Protein AF-A0AAT9TSC7-F1 (afdb_monomer)

Radius of gyration: 19.82 Å; Cα contacts (8 Å, |Δi|>4): 84; chains: 1; bounding box: 38×39×69 Å

Structure (mmCIF, N/CA/C/O backbone):
data_AF-A0AAT9TSC7-F1
#
_entry.id   AF-A0AAT9TSC7-F1
#
loop_
_atom_site.group_PDB
_atom_site.id
_atom_site.type_symbol
_atom_site.label_atom_id
_atom_site.label_alt_id
_atom_site.label_comp_id
_atom_site.label_asym_id
_atom_site.label_entity_id
_atom_site.label_seq_id
_atom_site.pdbx_PDB_ins_code
_atom_site.Cartn_x
_atom_site.Cartn_y
_atom_site.Cartn_z
_atom_site.occupancy
_atom_site.B_iso_or_equiv
_atom_site.auth_seq_id
_atom_site.auth_comp_id
_atom_site.auth_asym_id
_atom_site.auth_atom_id
_atom_site.pdbx_PDB_model_num
ATOM 1 N N . MET A 1 1 ? -15.348 -9.253 -53.668 1.00 41.41 1 MET A N 1
ATOM 2 C CA . MET A 1 1 ? -14.310 -9.092 -52.627 1.00 41.41 1 MET A CA 1
ATOM 3 C C . MET A 1 1 ? -14.963 -9.344 -51.277 1.00 41.41 1 MET A C 1
ATOM 5 O O . MET A 1 1 ? -16.138 -9.043 -51.127 1.00 41.41 1 MET A O 1
ATOM 9 N N . PHE A 1 2 ? -14.242 -10.030 -50.399 1.00 42.09 2 PHE A N 1
ATOM 10 C CA . PHE A 1 2 ? -14.726 -10.839 -49.279 1.00 42.09 2 PHE A CA 1
ATOM 11 C C . PHE A 1 2 ? -15.332 -10.025 -48.125 1.00 42.09 2 PHE A C 1
ATOM 13 O O . PHE A 1 2 ? -14.799 -8.983 -47.756 1.00 42.09 2 PHE A O 1
ATOM 20 N N . ALA A 1 3 ? -16.422 -10.542 -47.550 1.00 46.97 3 ALA A N 1
ATOM 21 C CA . ALA A 1 3 ? -16.953 -10.134 -46.254 1.00 46.97 3 ALA A CA 1
ATOM 22 C C . ALA A 1 3 ? -16.109 -10.763 -45.131 1.00 46.97 3 ALA A C 1
ATOM 24 O O . ALA A 1 3 ? -15.886 -11.970 -45.161 1.00 46.97 3 ALA A O 1
ATOM 25 N N . SER A 1 4 ? -15.686 -9.959 -44.154 1.00 44.84 4 SER A N 1
ATOM 26 C CA . SER A 1 4 ? -14.995 -10.392 -42.928 1.00 44.84 4 SER A CA 1
ATOM 27 C C . SER A 1 4 ? -15.321 -9.368 -41.839 1.00 44.84 4 SER A C 1
ATOM 29 O O . SER A 1 4 ? -14.911 -8.219 -41.934 1.00 44.84 4 SER A O 1
ATOM 31 N N . THR A 1 5 ? -16.336 -9.644 -41.024 1.00 44.75 5 THR A N 1
ATOM 32 C CA . THR A 1 5 ? -16.284 -10.313 -39.710 1.00 44.75 5 THR A CA 1
ATOM 33 C C . THR A 1 5 ? -16.067 -9.325 -38.568 1.00 44.75 5 THR A C 1
ATOM 35 O O . THR A 1 5 ? -15.012 -8.721 -38.418 1.00 44.75 5 THR A O 1
ATOM 38 N N . SER A 1 6 ? -17.128 -9.199 -37.770 1.00 49.88 6 SER A N 1
ATOM 39 C CA . SER A 1 6 ? -17.134 -8.621 -36.431 1.00 49.88 6 SER A CA 1
ATOM 40 C C . SER A 1 6 ? -16.061 -9.302 -35.580 1.00 49.88 6 SER A C 1
ATOM 42 O O . SER A 1 6 ? -15.943 -10.530 -35.617 1.00 49.88 6 SER A O 1
ATOM 44 N N . ALA A 1 7 ? -15.279 -8.525 -34.838 1.00 43.50 7 ALA A 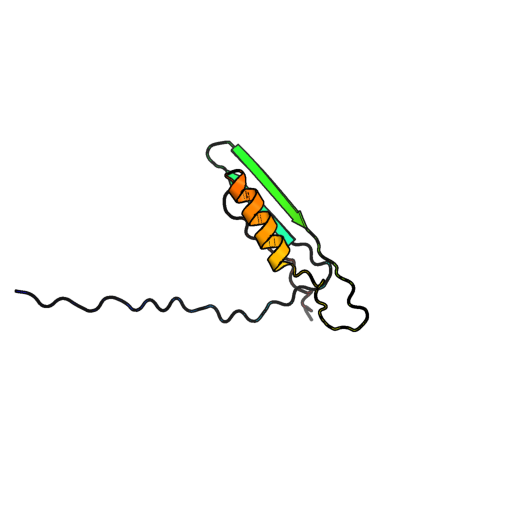N 1
ATOM 45 C CA . ALA A 1 7 ? -14.306 -9.036 -33.887 1.00 43.50 7 ALA A CA 1
ATOM 46 C C . ALA A 1 7 ? -14.518 -8.336 -32.545 1.00 43.50 7 ALA A C 1
ATOM 48 O O . ALA A 1 7 ? -14.133 -7.187 -32.365 1.00 43.50 7 ALA A O 1
ATOM 49 N N . ALA A 1 8 ? -15.166 -9.096 -31.663 1.00 40.06 8 ALA A N 1
ATOM 50 C CA . ALA A 1 8 ? -15.009 -9.093 -30.217 1.00 40.06 8 ALA A CA 1
ATOM 51 C C . ALA A 1 8 ? -15.104 -7.731 -29.517 1.00 40.06 8 ALA A C 1
ATOM 53 O O . ALA A 1 8 ? -14.110 -7.067 -29.239 1.00 40.06 8 ALA A O 1
ATOM 54 N N . ASP A 1 9 ? -16.333 -7.425 -29.112 1.00 37.38 9 ASP A N 1
ATOM 55 C CA . ASP A 1 9 ? -16.607 -6.762 -27.843 1.00 37.38 9 ASP A CA 1
ATOM 56 C C . ASP A 1 9 ? -16.017 -7.649 -26.730 1.00 37.38 9 ASP A C 1
ATOM 58 O O . ASP A 1 9 ? -16.634 -8.605 -26.255 1.00 37.38 9 ASP A O 1
ATOM 62 N N . ALA A 1 10 ? -14.743 -7.424 -26.413 1.00 37.09 10 ALA A N 1
ATOM 63 C CA . ALA A 1 10 ? -14.160 -7.870 -25.164 1.00 37.09 10 ALA A CA 1
ATOM 64 C C . ALA A 1 10 ? -14.651 -6.891 -24.100 1.00 37.09 10 ALA A C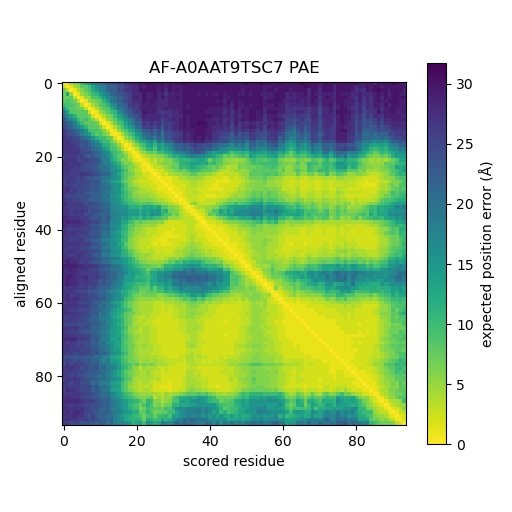 1
ATOM 66 O O . ALA A 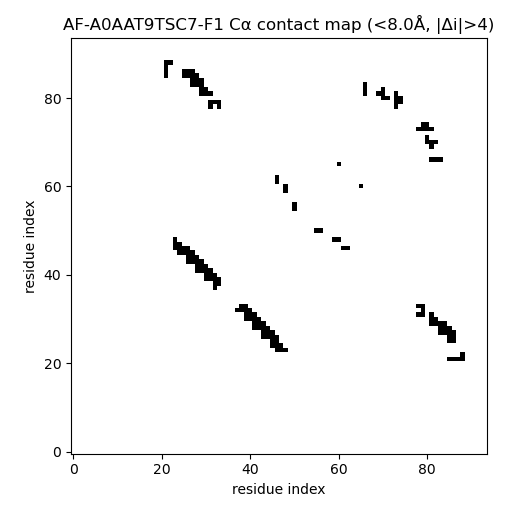1 10 ? -13.944 -5.969 -23.703 1.00 37.09 10 ALA A O 1
ATOM 67 N N . ALA A 1 11 ? -15.898 -7.083 -23.673 1.00 38.59 11 ALA A N 1
ATOM 68 C CA . ALA A 1 11 ? -16.305 -6.694 -22.342 1.00 38.59 11 ALA A CA 1
ATOM 69 C C . ALA A 1 11 ? -15.384 -7.456 -21.382 1.00 38.59 11 ALA A C 1
ATOM 71 O O . ALA A 1 11 ? -15.636 -8.612 -21.032 1.00 38.59 11 ALA A O 1
ATOM 72 N N . GLU A 1 12 ? -14.253 -6.835 -21.041 1.00 35.53 12 GLU A N 1
ATOM 73 C CA . GLU A 1 12 ? -13.509 -7.159 -19.838 1.00 35.53 12 GLU A CA 1
ATOM 74 C C . GLU A 1 12 ? -14.547 -7.164 -18.727 1.00 35.53 12 GLU A C 1
ATOM 76 O O . GLU A 1 12 ? -15.182 -6.152 -18.431 1.00 35.53 12 GLU A O 1
ATOM 81 N N . 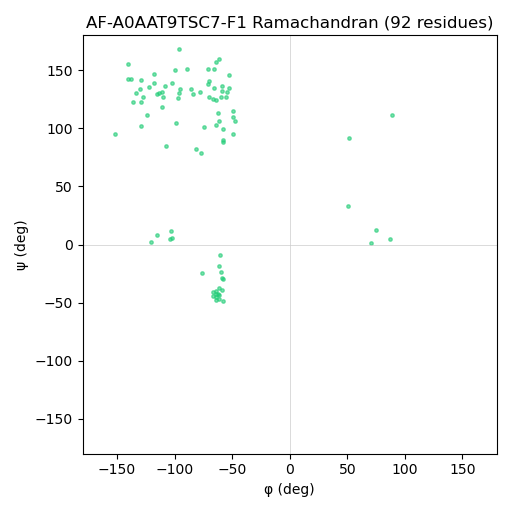ALA A 1 13 ? -14.822 -8.365 -18.227 1.00 36.41 13 ALA A N 1
ATOM 82 C CA . ALA A 1 13 ? -15.672 -8.559 -17.083 1.00 36.41 13 ALA A CA 1
ATOM 83 C C . ALA A 1 13 ? -15.036 -7.761 -15.951 1.00 36.41 13 ALA A C 1
ATOM 85 O O . ALA A 1 13 ? -14.057 -8.211 -15.361 1.00 36.41 13 ALA A O 1
ATOM 86 N N . ASP A 1 14 ? -15.575 -6.568 -15.710 1.00 39.91 14 ASP A N 1
ATOM 87 C CA . ASP A 1 14 ? -15.363 -5.782 -14.508 1.00 39.91 14 ASP A CA 1
ATOM 88 C C . ASP A 1 14 ? -15.581 -6.770 -13.356 1.00 39.91 14 ASP A C 1
ATOM 90 O O . ASP A 1 14 ? -16.711 -7.258 -13.180 1.00 39.91 14 ASP A O 1
ATOM 94 N N . PRO A 1 15 ? -14.524 -7.221 -12.652 1.00 40.62 15 PRO A N 1
ATOM 95 C CA . PRO A 1 15 ? -14.740 -8.090 -11.522 1.00 40.62 15 PRO A CA 1
ATOM 96 C C . PRO A 1 15 ? -15.544 -7.231 -10.568 1.00 40.62 15 PRO A C 1
ATOM 98 O O . PRO A 1 15 ? -15.048 -6.208 -10.101 1.00 40.62 15 PRO A O 1
ATOM 101 N N . ALA A 1 16 ? -16.804 -7.612 -10.344 1.00 43.25 16 ALA A N 1
ATOM 102 C CA . ALA A 1 16 ? -17.667 -7.011 -9.348 1.00 43.25 16 ALA A CA 1
ATOM 103 C C . ALA A 1 16 ? -16.868 -6.967 -8.045 1.00 43.25 16 ALA A C 1
ATOM 105 O O . ALA A 1 16 ? -16.740 -7.963 -7.331 1.00 43.25 16 ALA A O 1
ATOM 106 N N . THR A 1 17 ? -16.238 -5.820 -7.804 1.00 45.69 17 THR A N 1
ATOM 107 C CA . THR A 1 17 ? -15.290 -5.642 -6.724 1.00 45.69 17 THR A CA 1
ATOM 108 C C . THR A 1 17 ? -16.174 -5.403 -5.528 1.00 45.69 17 THR A C 1
ATOM 110 O O . THR A 1 17 ? -16.476 -4.267 -5.175 1.00 45.69 17 THR A O 1
ATOM 113 N N . THR A 1 18 ? -16.690 -6.483 -4.936 1.00 43.28 18 THR A N 1
ATOM 114 C CA . THR A 1 18 ? -17.156 -6.426 -3.555 1.00 43.28 18 THR A CA 1
ATOM 115 C C . THR A 1 18 ? -16.013 -5.777 -2.787 1.00 43.28 18 THR A C 1
ATOM 117 O O . THR A 1 18 ? -14.921 -6.352 -2.791 1.00 43.28 18 THR A O 1
ATOM 120 N N . PRO A 1 19 ? -16.200 -4.572 -2.219 1.00 54.38 19 PRO A N 1
ATOM 121 C CA . PRO A 1 19 ? -15.114 -3.867 -1.570 1.00 54.38 19 PRO A CA 1
ATOM 122 C C . PRO A 1 19 ? -14.656 -4.747 -0.417 1.00 54.38 19 PRO A C 1
ATOM 124 O O . PRO A 1 19 ? -15.374 -4.914 0.572 1.00 54.38 19 PRO A O 1
ATOM 127 N N . VAL A 1 20 ? -13.492 -5.378 -0.579 1.00 61.03 20 VAL A N 1
ATOM 128 C CA . VAL A 1 20 ? -12.870 -6.157 0.483 1.00 61.03 20 VAL A CA 1
ATOM 129 C C . VAL A 1 20 ? -12.542 -5.148 1.572 1.00 61.03 20 VAL A C 1
ATOM 131 O O . VAL A 1 20 ? -11.627 -4.338 1.441 1.00 61.03 20 VAL A O 1
ATOM 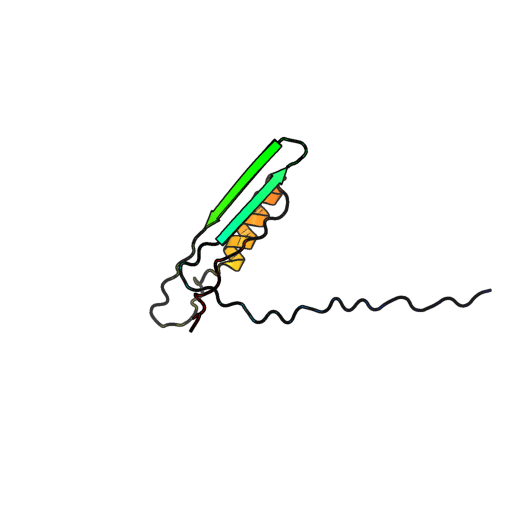134 N N . GLN A 1 21 ? -13.367 -5.131 2.616 1.00 65.12 21 GLN A N 1
ATOM 135 C CA . GLN A 1 21 ? -13.158 -4.264 3.763 1.00 65.12 21 GLN A CA 1
ATOM 136 C C . GLN A 1 21 ? -12.008 -4.846 4.577 1.00 65.12 21 GLN A C 1
ATOM 138 O O . GLN A 1 21 ? -12.163 -5.827 5.305 1.00 65.12 21 GLN A O 1
ATOM 143 N N . PHE A 1 22 ? -10.832 -4.255 4.408 1.00 71.50 22 PHE A N 1
ATOM 144 C CA . PHE A 1 22 ? -9.689 -4.530 5.262 1.00 71.50 22 PHE A CA 1
ATOM 145 C C . PHE A 1 22 ? -9.936 -3.920 6.640 1.00 71.50 22 PHE A C 1
ATOM 147 O O . PHE A 1 22 ? -10.455 -2.808 6.757 1.00 71.50 22 PHE A O 1
ATOM 154 N N . MET A 1 23 ? -9.580 -4.661 7.687 1.00 71.19 23 MET A N 1
ATOM 155 C CA . MET A 1 23 ? -9.702 -4.169 9.054 1.00 71.19 23 MET A CA 1
ATOM 156 C C . MET A 1 23 ? -8.746 -2.992 9.278 1.00 71.19 23 MET A C 1
ATOM 158 O O . MET A 1 23 ? -7.676 -2.902 8.671 1.00 71.19 23 MET A O 1
ATOM 162 N N . GLU A 1 24 ? -9.112 -2.081 10.178 1.00 73.38 24 GLU A N 1
ATOM 163 C CA . GLU A 1 24 ? -8.186 -1.026 10.584 1.00 73.38 24 GLU A CA 1
ATOM 164 C C . GLU A 1 24 ? -6.916 -1.639 11.178 1.00 73.38 24 GLU A C 1
ATOM 166 O O . GLU A 1 24 ? -6.962 -2.583 11.969 1.00 73.38 24 GLU A O 1
ATOM 171 N N . GLY A 1 25 ? -5.760 -1.102 10.792 1.00 74.00 25 GLY A N 1
ATOM 172 C CA . GLY A 1 25 ? -4.481 -1.673 11.185 1.00 74.00 25 GLY A CA 1
ATOM 173 C C . GLY A 1 25 ? -4.099 -2.954 10.437 1.00 74.00 25 GLY A C 1
ATOM 174 O O . GLY A 1 25 ? -3.136 -3.595 10.857 1.00 74.00 25 GLY A O 1
ATOM 175 N N . THR A 1 26 ? -4.778 -3.322 9.343 1.00 83.56 26 THR A N 1
ATOM 176 C CA . THR A 1 26 ? -4.242 -4.314 8.401 1.00 83.56 26 THR A CA 1
ATOM 177 C C . THR A 1 26 ? -2.903 -3.823 7.854 1.00 83.56 26 THR A C 1
ATOM 179 O O . THR A 1 26 ? -2.755 -2.667 7.448 1.00 83.56 26 THR A O 1
ATOM 182 N N . GLU A 1 27 ? -1.914 -4.710 7.878 1.00 87.69 27 GLU A N 1
ATOM 183 C CA . GLU A 1 27 ? -0.641 -4.487 7.210 1.00 87.69 27 GLU A CA 1
ATOM 184 C C . GLU A 1 27 ? -0.768 -4.892 5.744 1.00 87.69 27 GLU A C 1
ATOM 186 O O . GLU A 1 27 ? -1.244 -5.986 5.432 1.00 87.69 27 GLU A O 1
ATOM 191 N N . PHE A 1 28 ? -0.345 -3.992 4.867 1.00 90.81 28 PHE A N 1
ATOM 192 C CA . PHE A 1 28 ? -0.281 -4.184 3.430 1.00 90.81 28 PHE A CA 1
ATOM 193 C C . PHE A 1 28 ? 1.175 -4.308 3.016 1.00 90.81 28 PHE A C 1
ATOM 195 O O . PHE A 1 28 ? 2.019 -3.537 3.478 1.00 90.81 28 PHE A O 1
ATOM 202 N N . ARG A 1 29 ? 1.467 -5.266 2.139 1.00 91.06 29 ARG A N 1
ATOM 203 C CA . ARG A 1 29 ? 2.817 -5.527 1.637 1.00 91.06 29 ARG A CA 1
ATOM 204 C C . ARG A 1 29 ? 2.825 -5.597 0.119 1.00 91.06 29 ARG A C 1
ATOM 206 O O . AR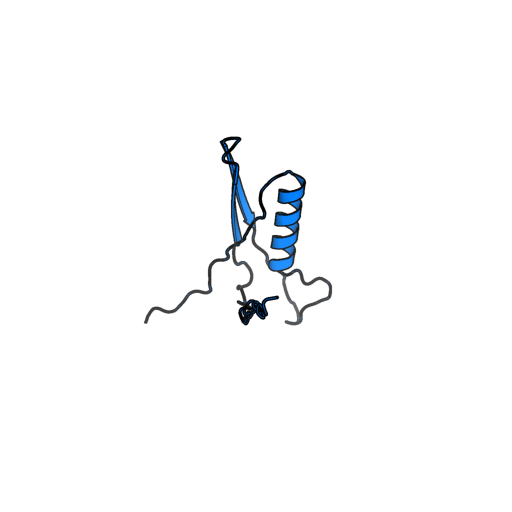G A 1 29 ? 1.889 -6.134 -0.470 1.00 91.06 29 ARG A O 1
ATOM 213 N N . ALA A 1 30 ? 3.877 -5.065 -0.483 1.00 91.81 30 ALA A N 1
ATOM 214 C CA . ALA A 1 30 ? 4.186 -5.209 -1.895 1.00 91.81 30 ALA A CA 1
ATOM 215 C C . ALA A 1 30 ? 5.681 -5.466 -2.061 1.00 91.81 30 ALA A C 1
ATOM 217 O O . ALA A 1 30 ? 6.505 -4.844 -1.385 1.00 91.81 30 ALA A O 1
ATOM 218 N N . ASP A 1 31 ? 6.010 -6.328 -3.009 1.00 91.19 31 ASP A N 1
ATOM 219 C CA . ASP A 1 31 ? 7.368 -6.577 -3.456 1.00 91.19 31 ASP A CA 1
ATOM 220 C C . ASP A 1 31 ? 7.518 -6.212 -4.936 1.00 91.19 31 ASP A C 1
ATOM 222 O O . ASP A 1 31 ? 6.586 -6.314 -5.738 1.00 91.19 31 ASP A O 1
ATOM 226 N N . ALA A 1 32 ? 8.705 -5.731 -5.290 1.00 89.62 32 ALA A N 1
ATOM 227 C CA . ALA A 1 32 ? 9.104 -5.506 -6.667 1.00 89.62 32 ALA A CA 1
ATOM 228 C C . ALA A 1 32 ? 10.561 -5.902 -6.873 1.00 89.62 32 ALA A C 1
ATOM 230 O O . ALA A 1 32 ? 11.431 -5.634 -6.043 1.00 89.62 32 ALA A O 1
ATOM 231 N N . SER A 1 33 ? 10.836 -6.485 -8.035 1.00 87.44 33 SER A N 1
ATOM 232 C CA . SER A 1 33 ? 12.180 -6.860 -8.459 1.00 87.44 33 SER A CA 1
ATOM 233 C C . SER A 1 33 ? 12.464 -6.346 -9.865 1.00 87.44 33 SER A C 1
ATOM 235 O O . SER A 1 33 ? 11.648 -6.541 -10.768 1.00 87.44 33 SER A O 1
ATOM 237 N N . MET A 1 34 ? 13.636 -5.748 -10.076 1.00 86.00 34 MET A N 1
ATOM 238 C CA . MET A 1 34 ? 14.153 -5.433 -11.408 1.00 86.00 34 MET A CA 1
ATOM 239 C C . MET A 1 34 ? 15.152 -6.504 -11.839 1.00 86.00 34 MET A C 1
ATOM 241 O O . MET A 1 34 ? 16.301 -6.496 -11.398 1.00 86.00 34 MET A O 1
ATOM 245 N N . ALA A 1 35 ? 14.732 -7.390 -12.744 1.00 76.25 35 ALA A N 1
ATOM 246 C CA . ALA 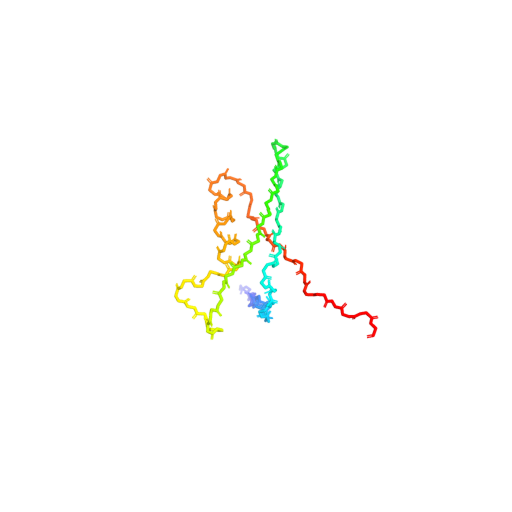A 1 35 ? 15.575 -8.478 -13.247 1.00 76.25 35 ALA A CA 1
ATOM 247 C C . ALA A 1 35 ? 16.873 -7.984 -13.918 1.00 76.25 35 ALA A C 1
ATOM 249 O O . ALA A 1 35 ? 17.885 -8.674 -13.882 1.00 76.25 35 ALA A O 1
ATOM 250 N N . GLU A 1 36 ? 16.859 -6.784 -14.505 1.00 78.38 36 GL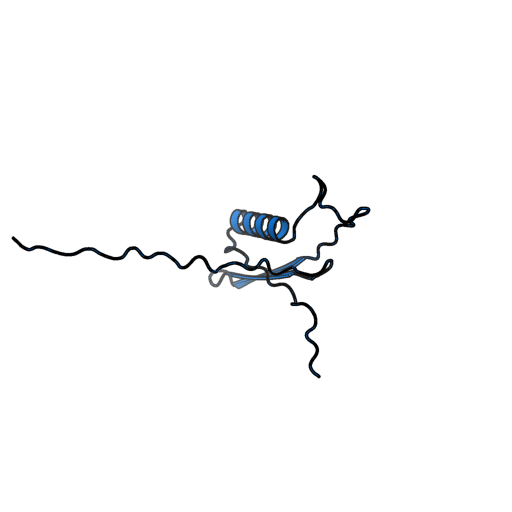U A N 1
ATOM 251 C CA . GLU A 1 36 ? 18.015 -6.221 -15.215 1.00 78.38 36 GLU A CA 1
ATOM 252 C C . GLU A 1 36 ? 19.110 -5.681 -14.285 1.00 78.38 36 GLU A C 1
ATOM 254 O O . GLU A 1 36 ? 20.266 -5.599 -14.693 1.00 78.38 36 GLU A O 1
ATOM 259 N N . SER A 1 37 ? 18.761 -5.296 -13.052 1.00 80.31 37 SER A N 1
ATOM 260 C CA . SER A 1 37 ? 19.681 -4.614 -12.123 1.00 80.31 37 SER A CA 1
ATOM 261 C C . SER A 1 37 ? 19.905 -5.362 -10.805 1.00 80.31 37 SER A C 1
ATOM 263 O O . SER A 1 37 ? 20.599 -4.839 -9.939 1.00 80.31 37 SER A O 1
ATOM 265 N N . ASP A 1 38 ? 19.311 -6.550 -10.637 1.00 85.44 38 ASP A N 1
ATOM 266 C CA . ASP A 1 38 ? 19.311 -7.323 -9.380 1.00 85.44 38 ASP A CA 1
ATOM 267 C C . ASP A 1 38 ? 18.867 -6.487 -8.159 1.00 85.44 38 ASP A C 1
ATOM 269 O O . ASP A 1 38 ? 19.343 -6.643 -7.035 1.00 85.44 38 ASP A O 1
ATOM 273 N N . LEU A 1 39 ? 17.953 -5.538 -8.393 1.00 90.06 39 LEU A N 1
ATOM 274 C CA . LEU A 1 39 ? 17.406 -4.671 -7.353 1.00 90.06 39 LEU A CA 1
ATOM 275 C C . LEU A 1 39 ? 16.082 -5.241 -6.860 1.00 90.06 39 LEU A C 1
ATOM 277 O O . LEU A 1 39 ? 15.182 -5.527 -7.652 1.00 90.06 39 LEU A O 1
ATOM 281 N N . MET A 1 40 ? 15.952 -5.340 -5.541 1.00 90.69 40 MET A N 1
ATOM 282 C CA . MET A 1 40 ? 14.730 -5.747 -4.858 1.00 90.69 40 MET A CA 1
ATOM 283 C C . MET A 1 40 ? 14.232 -4.607 -3.973 1.00 90.69 40 MET A C 1
ATOM 285 O O . MET A 1 40 ? 15.019 -3.942 -3.297 1.00 90.69 40 MET A O 1
ATOM 289 N N . MET A 1 41 ? 12.921 -4.402 -3.972 1.00 91.12 41 MET A N 1
ATOM 290 C CA . MET A 1 41 ? 12.232 -3.479 -3.087 1.00 91.12 41 MET A CA 1
ATOM 291 C C . MET A 1 41 ? 11.104 -4.219 -2.377 1.00 91.12 41 MET A C 1
ATOM 293 O O . MET A 1 41 ? 10.257 -4.829 -3.023 1.00 91.12 41 MET A O 1
ATOM 297 N N . ASP A 1 42 ? 11.101 -4.124 -1.052 1.00 93.19 42 ASP A N 1
ATOM 298 C CA . ASP A 1 42 ? 9.992 -4.531 -0.194 1.00 93.19 42 ASP A CA 1
ATOM 299 C C . ASP A 1 42 ? 9.381 -3.270 0.417 1.00 93.19 42 ASP A C 1
ATOM 301 O O . ASP A 1 42 ? 10.102 -2.391 0.906 1.00 93.19 42 ASP A O 1
ATOM 305 N N . VAL A 1 43 ? 8.057 -3.155 0.344 1.00 92.50 43 VAL A N 1
ATOM 306 C CA . VAL A 1 43 ? 7.312 -2.039 0.921 1.00 92.50 43 VAL A CA 1
ATOM 307 C C . VAL A 1 43 ? 6.182 -2.589 1.768 1.00 92.50 43 VAL A C 1
ATOM 309 O O . VAL A 1 43 ? 5.294 -3.289 1.283 1.00 92.50 43 VAL A O 1
ATOM 312 N N . SER A 1 44 ? 6.179 -2.202 3.036 1.00 92.69 44 SER A N 1
ATOM 313 C CA . SER A 1 44 ? 5.125 -2.516 3.992 1.00 92.69 44 SER A CA 1
ATOM 314 C C . SER A 1 44 ? 4.539 -1.225 4.554 1.00 92.69 44 SER A C 1
ATOM 316 O O . SER A 1 44 ? 5.271 -0.308 4.930 1.00 92.69 44 SER A O 1
ATOM 318 N N . PHE A 1 45 ? 3.213 -1.140 4.643 1.00 91.12 45 PHE A N 1
ATOM 319 C CA . PHE A 1 45 ? 2.551 -0.045 5.345 1.00 91.12 45 PHE A CA 1
ATOM 320 C C . PHE A 1 45 ? 1.343 -0.535 6.137 1.00 91.12 45 PHE A C 1
ATOM 322 O O . PHE A 1 45 ? 0.729 -1.555 5.833 1.00 91.12 45 PHE A O 1
ATOM 329 N N . LYS A 1 46 ? 0.992 0.222 7.175 1.00 89.88 46 LYS A N 1
ATOM 330 C CA . LYS A 1 46 ? -0.179 -0.023 8.012 1.00 89.88 46 LYS A CA 1
ATOM 331 C C . LYS A 1 46 ? -0.921 1.285 8.204 1.00 89.88 46 LYS A C 1
ATOM 333 O O . LYS A 1 46 ? -0.310 2.276 8.601 1.00 89.88 46 LYS A O 1
ATOM 338 N N . LEU A 1 47 ? -2.227 1.273 7.968 1.00 85.38 47 LEU A N 1
ATOM 339 C CA . LEU A 1 47 ? -3.070 2.452 8.119 1.00 85.38 47 LEU A CA 1
ATOM 340 C C . LEU A 1 47 ? -4.066 2.257 9.262 1.00 85.38 47 LEU A C 1
ATOM 342 O O . LEU A 1 47 ? -4.745 1.234 9.351 1.00 85.38 47 LEU A O 1
ATOM 346 N N . ARG A 1 48 ? -4.140 3.249 10.147 1.00 83.19 48 ARG A N 1
ATOM 347 C CA . ARG A 1 48 ? -5.153 3.356 11.196 1.00 83.19 48 ARG A CA 1
ATOM 348 C C . ARG A 1 48 ? -5.634 4.798 11.219 1.00 83.19 48 ARG A C 1
ATOM 350 O O . ARG A 1 48 ? -4.820 5.700 11.396 1.00 83.19 48 ARG A O 1
ATOM 357 N N . VAL A 1 49 ? -6.933 4.991 11.040 1.00 78.88 49 VAL A N 1
ATOM 358 C CA . VAL A 1 49 ? -7.577 6.303 11.056 1.00 78.88 49 VAL A CA 1
ATOM 359 C C . VAL A 1 49 ? -8.665 6.236 12.110 1.00 78.88 49 VAL A C 1
ATOM 361 O O . VAL A 1 49 ? -9.633 5.511 11.940 1.00 78.88 49 VAL A O 1
ATOM 364 N N . ASP A 1 50 ? -8.509 6.948 13.224 1.00 76.50 50 ASP A N 1
ATOM 365 C CA . ASP A 1 50 ? -9.549 6.932 14.250 1.00 76.50 50 ASP A CA 1
ATOM 366 C C . ASP A 1 50 ? -10.796 7.678 13.738 1.00 76.50 50 ASP A C 1
ATOM 368 O O . ASP A 1 50 ? -10.723 8.832 13.309 1.00 76.50 50 ASP A O 1
ATOM 372 N N . LYS A 1 51 ? -11.961 7.021 13.804 1.00 74.00 51 LYS A N 1
ATOM 373 C CA . LYS A 1 51 ? -13.260 7.574 13.386 1.00 74.00 51 LYS A CA 1
ATOM 374 C C . LYS A 1 51 ? -14.116 7.878 14.620 1.00 74.00 51 LYS A C 1
ATOM 376 O O . LYS A 1 51 ? -14.951 7.052 14.989 1.00 74.00 51 LYS A O 1
ATOM 381 N N . PRO A 1 52 ? -13.964 9.054 15.266 1.00 67.69 52 PRO A N 1
ATOM 382 C CA . PRO A 1 52 ? -14.602 9.350 16.556 1.00 67.69 52 PRO A CA 1
ATOM 383 C C . PRO A 1 52 ? -16.137 9.282 16.535 1.00 67.69 52 PRO A C 1
ATOM 385 O O . PRO A 1 52 ? -16.741 9.030 17.570 1.00 67.69 52 PRO A O 1
ATOM 388 N N . ASN A 1 53 ? -16.768 9.452 15.367 1.00 74.94 53 ASN A N 1
ATOM 389 C CA . ASN A 1 53 ? -18.222 9.344 15.193 1.00 74.94 53 ASN A CA 1
ATOM 390 C C . ASN A 1 53 ? -18.640 8.170 14.286 1.00 74.94 53 ASN A C 1
ATOM 392 O O . ASN A 1 53 ? -19.799 8.094 13.894 1.00 74.94 53 ASN A O 1
ATOM 396 N N . GLY A 1 54 ? -17.708 7.293 13.893 1.00 65.56 54 GLY A N 1
ATOM 397 C CA . GLY A 1 54 ? -17.970 6.179 12.970 1.00 65.56 54 GLY A CA 1
ATOM 398 C C . GLY A 1 54 ? -18.241 6.575 11.511 1.00 65.56 54 GLY A C 1
ATOM 399 O O . GLY A 1 54 ? -18.457 5.696 10.682 1.00 65.56 54 GLY A O 1
ATOM 400 N N . TYR A 1 55 ? -18.204 7.869 11.175 1.00 68.19 55 TYR A N 1
ATOM 401 C CA . TYR A 1 55 ? -18.404 8.363 9.811 1.00 68.19 55 TYR A CA 1
ATOM 402 C C . TYR A 1 55 ? -17.074 8.747 9.148 1.00 68.19 55 TYR A C 1
ATOM 404 O O . TYR A 1 55 ? -16.237 9.380 9.805 1.00 68.19 55 TYR A O 1
ATOM 412 N N . PRO A 1 56 ? -16.880 8.419 7.855 1.00 68.56 56 PRO A N 1
ATOM 413 C CA . PRO A 1 56 ? -15.749 8.923 7.087 1.00 68.56 56 PRO A CA 1
ATOM 414 C C . PRO A 1 56 ? -15.807 10.455 7.060 1.00 68.56 56 PRO A C 1
ATOM 416 O O . PRO A 1 56 ? -16.839 11.055 6.757 1.00 68.56 56 PRO A O 1
ATOM 419 N N . SER A 1 57 ? -14.707 11.089 7.450 1.00 73.31 57 SER A N 1
ATOM 420 C CA . SER A 1 57 ? -14.550 12.546 7.412 1.00 73.31 57 SER A CA 1
ATOM 421 C C . SER A 1 57 ? -13.821 12.952 6.131 1.00 73.31 57 SER A C 1
ATOM 423 O O . SER A 1 57 ? -13.218 12.114 5.476 1.00 73.31 57 SER A O 1
ATOM 425 N N . ALA A 1 58 ? -13.783 14.244 5.796 1.00 76.94 58 ALA A N 1
ATOM 426 C CA . ALA A 1 58 ? -12.978 14.738 4.665 1.00 76.94 58 ALA A CA 1
ATOM 427 C C . ALA A 1 58 ? -11.458 14.473 4.807 1.00 76.94 58 ALA A C 1
ATOM 429 O O . ALA A 1 58 ? -10.696 14.731 3.885 1.00 76.94 58 ALA A O 1
ATOM 430 N N . GLN A 1 59 ? -11.024 14.011 5.981 1.00 81.12 59 GLN A N 1
ATOM 431 C CA . GLN A 1 59 ? -9.649 13.632 6.315 1.00 81.12 59 GLN A CA 1
ATOM 432 C C . GLN A 1 59 ? -9.467 12.104 6.340 1.00 81.12 59 GLN A C 1
ATOM 434 O O . GLN A 1 59 ? -8.414 11.631 6.759 1.00 81.12 59 GLN A O 1
ATOM 439 N N . ASP A 1 60 ? -10.503 11.335 5.980 1.00 83.00 60 ASP A N 1
ATOM 440 C CA . ASP A 1 60 ? -10.409 9.880 5.893 1.00 83.00 60 ASP A CA 1
ATOM 441 C C . ASP A 1 60 ? -9.457 9.532 4.750 1.00 83.00 60 ASP A C 1
ATOM 443 O O . ASP A 1 60 ? -9.630 10.005 3.630 1.00 83.00 60 ASP A O 1
ATOM 447 N N . ILE A 1 61 ? -8.436 8.742 5.063 1.00 84.00 61 ILE A N 1
ATOM 448 C CA . ILE A 1 61 ? -7.477 8.229 4.089 1.00 84.00 61 ILE A CA 1
ATOM 449 C C . ILE A 1 61 ? -7.751 6.740 3.982 1.00 84.00 61 ILE A C 1
ATOM 451 O O . ILE A 1 61 ? -7.776 6.031 4.993 1.00 84.00 61 ILE A O 1
ATOM 455 N N . THR A 1 62 ? -7.953 6.254 2.766 1.00 85.50 62 THR A N 1
ATOM 456 C CA . THR A 1 62 ? -8.149 4.829 2.516 1.00 85.50 62 THR A CA 1
ATOM 457 C C . THR A 1 62 ? -6.809 4.126 2.278 1.00 85.50 62 THR A C 1
ATOM 459 O O . THR A 1 62 ? -5.863 4.728 1.762 1.00 85.50 62 THR A O 1
ATOM 462 N N . PRO A 1 63 ? -6.687 2.824 2.602 1.00 86.56 63 PRO A N 1
ATOM 463 C CA . PRO A 1 63 ? -5.490 2.062 2.254 1.00 86.56 63 PRO A CA 1
ATOM 464 C C . PRO A 1 63 ? -5.200 2.048 0.749 1.00 86.56 63 PRO A C 1
ATOM 466 O O . PRO A 1 63 ? -4.038 1.988 0.357 1.00 86.56 63 PRO A O 1
ATOM 469 N N . LEU A 1 64 ? -6.246 2.133 -0.082 1.00 86.75 64 LEU A N 1
ATOM 470 C CA . LEU A 1 64 ? -6.120 2.196 -1.535 1.00 86.75 64 LEU A CA 1
ATOM 471 C C . LEU A 1 64 ? -5.393 3.470 -1.978 1.00 86.75 64 LEU A C 1
ATOM 473 O O . LEU A 1 64 ? -4.428 3.373 -2.725 1.00 86.75 64 LEU A O 1
ATOM 477 N N . GLU A 1 65 ? -5.780 4.637 -1.458 1.00 89.75 65 GLU A N 1
ATOM 478 C CA . GLU A 1 65 ? -5.108 5.905 -1.781 1.00 89.75 65 GLU A CA 1
ATOM 479 C C . GLU A 1 65 ? -3.620 5.878 -1.407 1.00 89.75 65 GLU A C 1
ATOM 481 O O . GLU A 1 65 ? -2.771 6.364 -2.155 1.00 89.75 65 GLU A O 1
ATOM 486 N N . VAL A 1 66 ? -3.278 5.266 -0.267 1.00 90.81 66 VAL A N 1
ATOM 487 C CA . VAL A 1 66 ? -1.876 5.091 0.144 1.00 90.81 66 VAL A CA 1
ATOM 488 C C . VAL A 1 66 ? -1.140 4.141 -0.805 1.00 90.81 66 VAL A C 1
ATOM 490 O O . VAL A 1 66 ? -0.022 4.444 -1.223 1.00 90.81 66 VAL A O 1
ATOM 493 N N . ALA A 1 67 ? -1.758 3.017 -1.175 1.00 91.75 67 ALA A N 1
ATOM 494 C CA . ALA A 1 67 ? -1.184 2.050 -2.108 1.00 91.75 67 ALA A CA 1
ATOM 495 C C . ALA A 1 67 ? -0.931 2.671 -3.494 1.00 91.75 67 ALA A C 1
ATOM 497 O O . ALA A 1 67 ? 0.149 2.492 -4.062 1.00 91.75 67 ALA A O 1
ATOM 498 N N . GLU A 1 68 ? -1.882 3.451 -4.009 1.00 93.31 68 GLU A N 1
ATOM 499 C CA . GLU A 1 68 ? -1.753 4.174 -5.277 1.00 93.31 68 GLU A CA 1
ATOM 500 C C . GLU A 1 68 ? -0.639 5.222 -5.218 1.00 93.31 68 GLU A C 1
ATOM 502 O O . GLU A 1 68 ? 0.202 5.276 -6.117 1.00 93.31 68 GLU A O 1
ATOM 507 N N . ALA A 1 69 ? -0.562 6.004 -4.136 1.00 94.38 69 ALA A N 1
ATOM 508 C CA . ALA A 1 69 ? 0.490 7.001 -3.954 1.00 94.38 69 ALA A CA 1
ATOM 509 C C . ALA A 1 69 ? 1.891 6.366 -3.884 1.00 94.38 69 ALA A C 1
ATOM 511 O O . ALA A 1 69 ? 2.834 6.865 -4.505 1.00 94.38 69 ALA A O 1
ATOM 512 N N . LEU A 1 70 ? 2.037 5.247 -3.165 1.00 94.31 70 LEU A N 1
ATOM 513 C CA . LEU A 1 70 ? 3.299 4.506 -3.082 1.00 94.31 70 LEU A CA 1
ATOM 514 C C . LEU A 1 70 ? 3.678 3.879 -4.428 1.00 94.31 70 LEU A C 1
ATOM 516 O O . LEU A 1 70 ? 4.841 3.944 -4.829 1.00 94.31 70 LEU A O 1
ATOM 520 N N . SER A 1 71 ? 2.707 3.324 -5.156 1.00 93.62 71 SER A N 1
ATOM 521 C CA . SER A 1 71 ? 2.927 2.775 -6.496 1.00 93.62 71 SER A CA 1
ATOM 522 C C . SER A 1 71 ? 3.339 3.862 -7.495 1.00 93.62 71 SER A C 1
ATOM 524 O O . SER A 1 71 ? 4.290 3.675 -8.253 1.00 93.62 71 SER A O 1
ATOM 526 N N . ALA A 1 72 ? 2.701 5.035 -7.461 1.00 95.38 72 ALA A N 1
ATOM 527 C CA . ALA A 1 72 ? 3.070 6.176 -8.300 1.00 95.38 72 ALA A CA 1
ATOM 528 C C . ALA A 1 72 ? 4.482 6.698 -7.976 1.00 95.38 72 ALA A C 1
ATOM 530 O O . ALA A 1 72 ? 5.259 7.012 -8.883 1.00 95.38 72 ALA A O 1
ATOM 531 N N . LEU A 1 73 ? 4.852 6.741 -6.691 1.00 95.06 73 LEU A N 1
ATOM 532 C CA . LEU A 1 73 ? 6.205 7.096 -6.264 1.00 95.06 73 LEU A CA 1
ATOM 533 C C . LEU A 1 73 ? 7.239 6.100 -6.804 1.00 95.06 73 LEU A C 1
ATOM 535 O O . LEU A 1 73 ? 8.252 6.526 -7.360 1.00 95.06 73 LEU A O 1
ATOM 539 N N . ALA A 1 74 ? 6.980 4.800 -6.680 1.00 93.56 74 ALA A N 1
ATOM 540 C CA . ALA A 1 74 ? 7.852 3.749 -7.195 1.00 93.56 74 ALA A CA 1
ATOM 541 C C . ALA A 1 74 ? 8.064 3.897 -8.713 1.00 93.56 74 ALA A C 1
ATOM 543 O O . ALA A 1 74 ? 9.204 3.963 -9.183 1.00 93.56 74 ALA A O 1
ATOM 544 N N . GLN A 1 75 ? 6.976 4.078 -9.464 1.00 94.50 75 GLN A N 1
ATOM 545 C CA . GLN A 1 75 ? 7.015 4.280 -10.914 1.00 94.50 75 GLN A CA 1
ATOM 546 C C . GLN A 1 75 ? 7.788 5.542 -11.315 1.00 94.50 75 GLN A C 1
ATOM 548 O O . GLN A 1 75 ? 8.573 5.510 -12.262 1.00 94.50 75 GLN A O 1
ATOM 553 N N . SER A 1 76 ? 7.678 6.635 -10.549 1.00 95.94 76 SER A N 1
ATOM 554 C CA . SER A 1 76 ? 8.472 7.855 -10.785 1.00 95.94 76 SER A CA 1
ATOM 555 C C . SER A 1 76 ? 9.990 7.642 -10.659 1.00 95.94 76 SER A C 1
ATOM 557 O O . SER A 1 76 ? 10.780 8.459 -11.133 1.00 95.94 76 SER A O 1
ATOM 559 N N . LYS A 1 77 ? 10.406 6.547 -10.011 1.00 93.19 77 LYS A N 1
ATOM 560 C CA . LYS A 1 77 ? 11.801 6.122 -9.846 1.00 93.19 77 LYS A CA 1
ATOM 561 C C . LYS A 1 77 ? 12.196 4.978 -10.787 1.00 93.19 77 LYS A C 1
ATOM 563 O O . LYS A 1 77 ? 13.316 4.489 -10.684 1.00 93.19 77 LYS A O 1
ATOM 568 N N . GLY A 1 78 ? 11.309 4.578 -11.697 1.00 91.94 78 GLY A N 1
ATOM 569 C CA . GLY A 1 78 ? 11.541 3.510 -12.668 1.00 91.94 78 GLY A CA 1
ATOM 570 C C . GLY A 1 78 ? 11.206 2.105 -12.167 1.00 91.94 78 GLY A C 1
ATOM 571 O O . GLY A 1 78 ? 11.449 1.149 -12.895 1.00 91.94 78 GLY A O 1
ATOM 572 N N . TRP A 1 79 ? 10.648 1.956 -10.960 1.00 93.69 79 TRP A N 1
ATOM 573 C CA . TRP A 1 79 ? 10.151 0.660 -10.487 1.00 93.69 79 TRP A CA 1
ATOM 574 C C . TRP A 1 79 ? 8.878 0.247 -11.233 1.00 93.69 79 TRP A C 1
ATOM 576 O O . TRP A 1 79 ? 8.103 1.114 -11.648 1.00 93.69 79 TRP A O 1
ATOM 586 N N . PRO A 1 80 ? 8.628 -1.066 -11.387 1.00 91.38 80 PRO A N 1
ATOM 587 C CA . PRO A 1 80 ? 7.344 -1.539 -11.880 1.00 91.38 80 PRO A CA 1
ATOM 588 C C . PRO A 1 80 ? 6.202 -1.119 -10.934 1.00 91.38 80 PRO A C 1
ATOM 590 O O . PRO A 1 80 ? 6.447 -0.826 -9.757 1.00 91.38 80 PRO A O 1
ATOM 593 N N . PRO A 1 81 ? 4.948 -1.101 -11.421 1.00 91.69 81 PRO A N 1
ATOM 594 C CA . PRO A 1 81 ? 3.784 -0.852 -10.580 1.00 91.69 81 PRO A CA 1
ATOM 595 C C . PRO A 1 81 ? 3.728 -1.818 -9.393 1.00 91.69 81 PRO A C 1
ATOM 597 O O . PRO A 1 81 ? 3.852 -3.032 -9.559 1.00 91.69 81 PRO A O 1
ATOM 600 N N . LEU A 1 82 ? 3.516 -1.274 -8.196 1.00 91.69 82 LEU A N 1
ATOM 601 C CA . LEU A 1 82 ? 3.385 -2.062 -6.973 1.00 91.69 82 LEU A CA 1
ATOM 602 C C . LEU A 1 82 ? 1.943 -2.522 -6.788 1.00 91.69 82 LEU A C 1
ATOM 604 O O . LEU A 1 82 ? 1.018 -1.715 -6.890 1.00 91.69 82 LEU A O 1
ATOM 608 N N . THR A 1 83 ? 1.771 -3.803 -6.462 1.00 91.19 83 THR A N 1
ATOM 609 C CA . THR A 1 83 ? 0.485 -4.371 -6.042 1.00 91.19 83 THR A CA 1
ATOM 610 C C . THR A 1 83 ? 0.574 -4.741 -4.571 1.00 91.19 83 THR A C 1
ATOM 612 O O . THR A 1 83 ? 1.398 -5.569 -4.191 1.00 91.19 83 THR A O 1
ATOM 615 N N . PHE A 1 84 ? -0.262 -4.113 -3.747 1.00 90.56 84 PHE A N 1
ATOM 616 C CA . PHE A 1 84 ? -0.273 -4.331 -2.306 1.00 90.56 84 PHE A CA 1
ATOM 617 C C . PHE A 1 84 ? -1.314 -5.375 -1.910 1.00 90.56 84 PHE A C 1
ATOM 619 O O . PHE A 1 84 ? -2.475 -5.294 -2.311 1.00 90.56 84 PHE A O 1
ATOM 626 N N . TYR A 1 85 ? -0.911 -6.308 -1.053 1.00 87.94 85 TYR A N 1
ATOM 627 C CA . TYR A 1 85 ? -1.777 -7.333 -0.484 1.00 87.94 85 TYR A CA 1
ATOM 628 C C . TYR A 1 85 ? -1.884 -7.135 1.025 1.00 87.94 85 TYR A C 1
ATOM 630 O O . TYR A 1 85 ? -0.873 -6.985 1.712 1.00 87.94 85 TYR A O 1
ATOM 638 N N . GLY A 1 86 ? -3.113 -7.118 1.535 1.00 84.38 86 GLY A N 1
ATOM 639 C CA . GLY A 1 86 ? -3.398 -7.072 2.966 1.00 84.38 86 GLY A CA 1
ATOM 640 C C . GLY A 1 86 ? -3.750 -8.452 3.508 1.00 84.38 86 GLY A C 1
ATOM 641 O O . GLY A 1 86 ? -4.338 -9.272 2.800 1.00 84.38 86 GLY A O 1
ATOM 642 N N . THR A 1 87 ? -3.440 -8.707 4.779 1.00 77.88 87 THR A N 1
ATOM 643 C CA . THR A 1 87 ? -3.913 -9.924 5.453 1.00 77.88 87 THR A CA 1
ATOM 644 C C . THR A 1 87 ? -5.446 -9.896 5.537 1.00 77.88 87 THR A C 1
ATOM 646 O O . THR A 1 87 ? -5.994 -8.922 6.070 1.00 77.88 87 THR A O 1
ATOM 649 N N . PRO A 1 88 ? -6.157 -10.924 5.031 1.00 67.06 88 PRO A N 1
ATOM 650 C CA . PRO A 1 88 ? -7.608 -10.984 5.148 1.00 67.06 88 PRO A CA 1
ATOM 651 C C . PRO A 1 88 ? -8.029 -11.099 6.623 1.00 67.06 88 PRO A C 1
ATOM 653 O O . PRO A 1 88 ? -7.236 -11.554 7.456 1.00 67.06 88 PRO A O 1
ATOM 656 N N . PRO A 1 89 ? -9.270 -10.711 6.970 1.00 65.31 89 PRO A N 1
ATOM 657 C CA . PRO A 1 89 ? -9.799 -10.910 8.315 1.00 65.31 89 PRO A CA 1
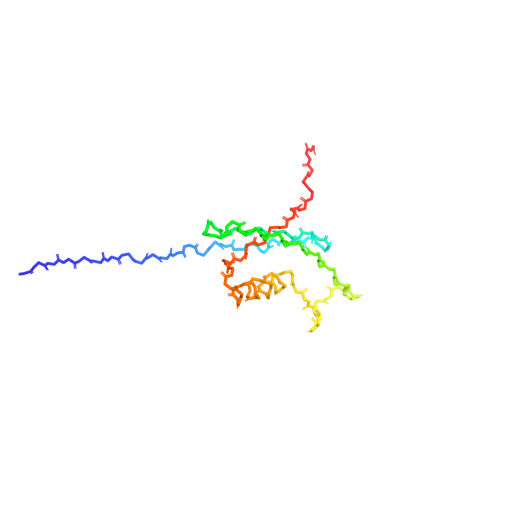ATOM 658 C C . PRO A 1 89 ? -9.660 -12.380 8.759 1.00 65.31 89 PRO A C 1
ATOM 660 O O . PRO A 1 89 ? -9.800 -13.276 7.920 1.00 65.31 89 PRO A O 1
ATOM 663 N N . PRO A 1 90 ? -9.414 -12.660 10.054 1.00 67.44 90 PRO A N 1
ATOM 664 C CA . PRO A 1 90 ? -9.338 -14.029 10.555 1.00 67.44 90 PRO A CA 1
ATOM 665 C C . PRO A 1 90 ? -10.616 -14.808 10.224 1.00 67.44 90 PRO A C 1
ATOM 667 O O . PRO A 1 90 ? -11.717 -14.369 10.556 1.00 67.44 90 PRO A O 1
ATOM 670 N N . VAL A 1 91 ? -10.471 -15.975 9.594 1.00 70.00 91 VAL A N 1
ATOM 671 C CA . VAL A 1 91 ? -11.592 -16.874 9.287 1.00 70.00 91 VAL A CA 1
ATOM 672 C C . VAL A 1 91 ? -11.658 -17.950 10.371 1.00 70.00 91 VAL A C 1
ATOM 674 O O . VAL A 1 91 ? -10.655 -18.608 10.648 1.00 70.00 91 VAL A O 1
ATOM 677 N N . ALA A 1 92 ? -12.821 -18.120 11.007 1.00 73.50 92 ALA A N 1
ATOM 678 C CA . ALA A 1 92 ? -13.034 -19.204 11.965 1.00 73.50 92 ALA A CA 1
ATOM 679 C C . ALA A 1 92 ? -12.966 -20.562 11.247 1.00 73.50 92 ALA A C 1
ATOM 681 O O . ALA A 1 92 ? -13.538 -20.727 10.171 1.00 73.50 92 ALA A O 1
ATOM 682 N N . LEU A 1 93 ? -12.254 -21.524 11.838 1.00 72.44 93 LEU A N 1
ATOM 683 C CA . LEU A 1 93 ? -12.011 -22.849 11.249 1.00 72.44 93 LEU A CA 1
ATOM 684 C C . LEU A 1 93 ? -12.883 -23.958 11.867 1.00 72.44 93 LEU A C 1
ATOM 686 O O . LEU A 1 93 ? -12.610 -25.136 11.637 1.00 72.44 93 LEU A O 1
ATOM 690 N N . ASN A 1 94 ? -13.904 -23.613 12.658 1.00 72.38 94 ASN A N 1
ATOM 691 C CA . ASN A 1 94 ? -14.702 -24.568 13.432 1.00 72.38 94 ASN A CA 1
ATOM 692 C C . ASN A 1 94 ? -16.182 -24.195 13.520 1.00 72.38 94 ASN A C 1
ATOM 694 O O . ASN A 1 94 ? -16.479 -22.998 13.730 1.00 72.38 94 ASN A O 1
#

Foldseek 3Di:
DDDDDDDDPPPVPPPPCPPQDDDQFWKKWWKFADPVPRDIDIDIDGHHDDDPPPDQDPPDDDPVNVLVVVQVVCVVVVTHGIDIDTDHDDDDPD

Mean predicted aligned error: 12.17 Å

Nearest PDB structures (foldseek):
  6h3c-assembly1_G  TM=2.801E-01  e=6.287E-01  Homo sapiens
  6i9r-assembly1_a  TM=3.598E-01  e=1.415E+00  Homo sapiens
  8jj5-assembly1_B  TM=4.541E-01  e=4.932E+00  Sus scrofa
  6xu8-assembly1_AD  TM=4.170E-01  e=5.588E+00  Drosophila melanogaster

Secondary structure (DSSP, 8-state):
---------------------PPTT-EEEEEEEETTTTEEEEEEEE-----TTSSPPTT---HHHHHHHHHHHHHHTTPPPP--EEPPPPPP--

Solvent-accessible surface area (backbone atoms only — not comparable to full-atom values): 6422 Å² total; per-residue (Å²): 134,86,91,80,79,90,77,78,88,74,73,72,76,72,71,81,72,71,78,80,80,69,58,83,56,38,51,31,40,29,67,52,72,42,87,90,72,79,43,76,48,80,48,75,52,68,52,75,77,90,51,96,83,76,55,86,51,99,81,61,79,54,71,64,60,53,47,52,54,52,20,52,53,37,40,77,72,72,42,71,80,52,63,72,48,60,67,73,80,89,75,85,92,124

pLDDT: mean 75.2, std 18.73, range [35.53, 95.94]

Sequence (94 aa):
MFASTSAADAAEADPATTPVQFMEGTEFRADASMAESDLMMDVSFKLRVDKPNGYPSAQDITPLEVAEALSALAQSKGWPPLTFYGTPPPVALN